Protein AF-T0S006-F1 (afdb_monomer)

Nearest PDB structures (foldseek):
  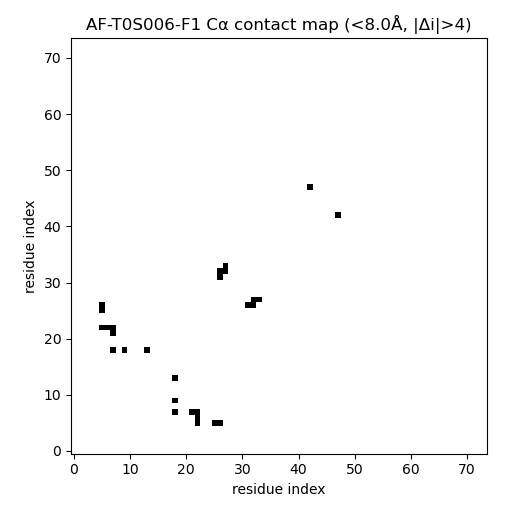6osq-assembly1_z  TM=7.996E-01  e=1.794E-01  Escherichia coli
  9gus-assembly1_V  TM=7.264E-01  e=1.794E-01  Escherichia coli K-12

Mean predicted aligned error: 7.48 Å

Structure (mmCIF, N/CA/C/O backbone):
data_AF-T0S006-F1
#
_entry.id   AF-T0S006-F1
#
loop_
_atom_site.group_PDB
_atom_site.id
_atom_site.type_symbol
_atom_site.label_atom_id
_atom_site.label_alt_id
_atom_site.label_comp_id
_atom_site.label_asym_id
_atom_site.label_entity_id
_atom_site.label_seq_id
_atom_site.pdbx_PDB_ins_code
_atom_site.Cartn_x
_atom_site.Cartn_y
_atom_site.Cartn_z
_atom_site.occupancy
_atom_site.B_iso_or_equiv
_atom_site.auth_seq_id
_atom_site.auth_comp_id
_atom_site.auth_asym_id
_atom_site.auth_atom_id
_atom_site.pdbx_PDB_model_num
ATOM 1 N N . MET A 1 1 ? -15.151 -14.158 -24.479 1.00 44.47 1 MET A N 1
ATOM 2 C CA . MET A 1 1 ? -14.688 -12.788 -24.162 1.00 44.47 1 MET A CA 1
ATOM 3 C C . MET A 1 1 ? -13.504 -12.895 -23.212 1.00 44.47 1 MET A C 1
ATOM 5 O O . MET A 1 1 ? -13.695 -13.129 -22.024 1.00 44.47 1 MET A O 1
ATOM 9 N N . SER A 1 2 ? -12.288 -12.873 -23.752 1.00 48.22 2 SER A N 1
ATOM 10 C CA . SER A 1 2 ? -11.027 -13.071 -23.024 1.00 48.22 2 SER A CA 1
ATOM 11 C C . SER A 1 2 ? -10.821 -11.969 -21.980 1.00 48.22 2 SER A C 1
ATOM 13 O O . SER A 1 2 ? -10.676 -10.796 -22.313 1.00 48.22 2 SER A O 1
ATOM 15 N N . LYS A 1 3 ? -10.843 -12.330 -20.692 1.00 65.31 3 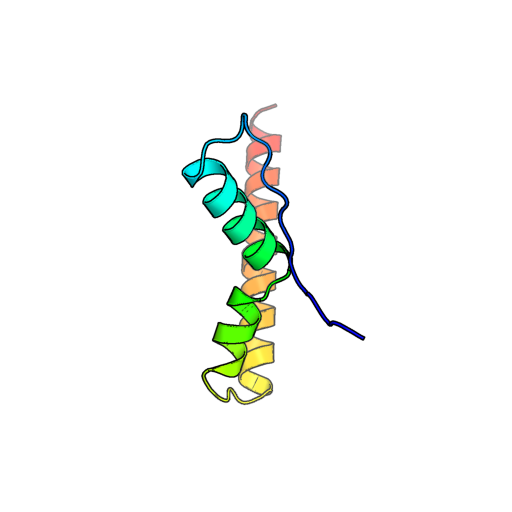LYS A N 1
ATOM 16 C CA . LYS A 1 3 ? -10.721 -11.372 -19.585 1.00 65.31 3 LYS A CA 1
ATOM 17 C C . LYS A 1 3 ? -9.261 -11.247 -19.154 1.00 65.31 3 LYS A C 1
ATOM 19 O O . LYS A 1 3 ? -8.868 -11.733 -18.097 1.00 65.31 3 LYS A O 1
ATOM 24 N N . GLU A 1 4 ? -8.447 -10.616 -19.990 1.00 73.56 4 GLU A N 1
ATOM 25 C CA . GLU A 1 4 ? -7.081 -10.253 -19.607 1.00 73.56 4 GLU A CA 1
ATOM 26 C C . GLU A 1 4 ? -7.111 -9.005 -18.715 1.00 73.56 4 GLU A C 1
ATOM 28 O O . GLU A 1 4 ? -7.598 -7.951 -19.113 1.00 73.56 4 GLU A O 1
ATOM 33 N N . ILE A 1 5 ? -6.617 -9.128 -17.478 1.00 79.75 5 ILE A N 1
ATOM 34 C CA . ILE A 1 5 ? -6.608 -8.023 -16.499 1.00 79.75 5 ILE A CA 1
ATOM 35 C C . ILE A 1 5 ? -5.364 -7.138 -16.684 1.00 79.75 5 ILE A C 1
ATOM 37 O O . ILE A 1 5 ? -5.416 -5.931 -16.457 1.00 79.75 5 ILE A O 1
ATOM 41 N N . VAL A 1 6 ? -4.232 -7.726 -17.091 1.00 85.31 6 VAL A N 1
ATOM 42 C CA . VAL A 1 6 ? -2.958 -7.022 -17.305 1.00 85.31 6 VAL A CA 1
ATOM 43 C C . VAL A 1 6 ? -2.224 -7.646 -18.489 1.00 85.31 6 VAL A C 1
ATOM 45 O O . VAL A 1 6 ? -1.910 -8.832 -18.448 1.00 85.31 6 VAL A O 1
ATOM 48 N N . LYS A 1 7 ? -1.888 -6.832 -19.495 1.00 86.50 7 LYS A N 1
ATOM 49 C CA . LYS A 1 7 ? -1.072 -7.208 -20.659 1.00 86.50 7 LYS A CA 1
ATOM 50 C C . LYS A 1 7 ? 0.101 -6.238 -20.809 1.00 86.50 7 LYS A C 1
ATOM 52 O O . LYS A 1 7 ? -0.038 -5.048 -20.522 1.00 86.50 7 LYS A O 1
ATOM 57 N N . ILE A 1 8 ? 1.249 -6.744 -21.258 1.00 86.75 8 ILE A N 1
ATOM 58 C CA . ILE A 1 8 ? 2.383 -5.933 -21.713 1.00 86.75 8 ILE A CA 1
ATOM 59 C C . ILE A 1 8 ? 2.844 -6.456 -23.062 1.00 86.75 8 ILE A C 1
ATOM 61 O O . ILE A 1 8 ? 3.049 -7.653 -23.225 1.00 86.75 8 ILE A O 1
ATOM 65 N N . GLU A 1 9 ? 3.047 -5.536 -23.995 1.00 86.12 9 GLU A N 1
ATOM 66 C CA . GLU A 1 9 ? 3.683 -5.811 -25.277 1.00 86.12 9 GLU A CA 1
ATOM 67 C C . GLU A 1 9 ? 5.151 -5.395 -25.189 1.00 86.12 9 GLU A C 1
ATOM 69 O O . GLU A 1 9 ? 5.469 -4.283 -24.755 1.00 86.12 9 GLU A O 1
ATOM 74 N N . ILE A 1 10 ? 6.044 -6.318 -25.536 1.00 86.69 10 ILE A N 1
ATOM 75 C CA . ILE A 1 10 ? 7.492 -6.116 -25.483 1.00 86.69 10 ILE A CA 1
ATOM 76 C C . ILE A 1 10 ? 7.959 -5.805 -26.903 1.00 86.69 10 ILE A C 1
ATOM 78 O O . ILE A 1 10 ? 7.677 -6.568 -27.823 1.00 86.69 10 ILE A O 1
ATOM 82 N N . LYS A 1 11 ? 8.653 -4.678 -27.082 1.00 83.81 11 LYS A N 1
ATOM 83 C CA . LYS A 1 11 ? 9.293 -4.320 -28.354 1.00 83.81 11 LYS A CA 1
ATOM 84 C C . LYS A 1 11 ? 10.740 -4.807 -28.366 1.00 83.81 11 LYS A C 1
ATOM 86 O O . LYS A 1 11 ? 11.345 -4.967 -27.311 1.00 83.81 11 LYS A O 1
ATOM 91 N N . SER A 1 12 ? 11.321 -4.960 -29.552 1.00 76.75 12 SER A N 1
ATOM 92 C CA . SER A 1 12 ? 12.666 -5.526 -29.755 1.00 76.75 12 SER A CA 1
ATOM 93 C C . SER A 1 12 ? 13.806 -4.755 -29.069 1.00 76.75 12 SER A C 1
ATOM 95 O O . SER A 1 12 ? 14.880 -5.308 -28.881 1.00 76.75 12 SER A O 1
ATOM 97 N N . HIS A 1 13 ? 13.582 -3.492 -28.686 1.00 77.62 13 HIS A N 1
ATOM 98 C CA . HIS A 1 13 ? 14.557 -2.645 -27.983 1.00 77.62 13 HIS A CA 1
ATOM 99 C C . HIS A 1 1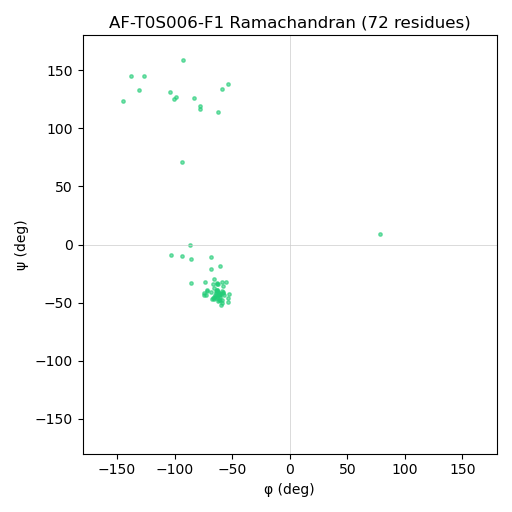3 ? 14.409 -2.704 -26.440 1.00 77.62 13 HIS A C 1
ATOM 101 O O . HIS A 1 13 ? 15.232 -2.159 -25.706 1.00 77.62 13 HIS A O 1
ATOM 107 N N . ASP A 1 14 ? 13.351 -3.310 -25.891 1.00 76.81 14 ASP A N 1
ATOM 108 C CA . ASP A 1 14 ? 13.172 -3.377 -24.436 1.00 76.81 14 ASP A CA 1
ATOM 109 C C . ASP A 1 14 ? 13.966 -4.546 -23.826 1.00 76.81 14 ASP A C 1
ATOM 111 O O . ASP A 1 14 ? 13.751 -5.706 -24.172 1.00 76.81 14 ASP A O 1
ATOM 115 N N . ASP A 1 15 ? 14.801 -4.260 -22.821 1.00 85.06 15 ASP A N 1
ATOM 116 C CA . ASP A 1 15 ? 15.418 -5.303 -21.996 1.00 85.06 15 ASP A CA 1
ATOM 117 C C . ASP A 1 15 ? 14.347 -6.164 -21.305 1.00 85.06 15 ASP A C 1
ATOM 119 O O . ASP A 1 15 ? 13.437 -5.644 -20.642 1.00 85.06 15 ASP A O 1
ATOM 123 N N . ALA A 1 16 ? 14.505 -7.491 -21.345 1.00 83.75 16 ALA A N 1
ATOM 124 C CA . ALA A 1 16 ? 13.566 -8.439 -20.735 1.00 83.75 16 ALA A CA 1
ATOM 125 C C . ALA A 1 16 ? 13.291 -8.134 -19.246 1.00 83.75 16 ALA A C 1
ATOM 127 O O . ALA A 1 16 ? 12.142 -8.091 -18.792 1.00 83.75 16 ALA A O 1
ATOM 128 N N . ASN A 1 17 ? 14.341 -7.805 -18.488 1.00 87.88 17 ASN A N 1
ATOM 129 C CA . ASN A 1 17 ? 14.243 -7.441 -17.072 1.00 87.88 17 ASN A CA 1
ATOM 130 C C . ASN A 1 17 ? 13.420 -6.165 -16.836 1.00 87.88 17 ASN A C 1
ATOM 132 O O . ASN A 1 17 ? 12.735 -6.025 -15.816 1.00 87.88 17 ASN A O 1
ATOM 136 N N . ARG A 1 18 ? 13.467 -5.213 -17.774 1.00 88.19 18 ARG A N 1
ATOM 137 C CA . ARG A 1 18 ? 12.705 -3.964 -17.687 1.00 88.19 18 ARG A CA 1
ATOM 138 C C . ARG A 1 18 ? 11.219 -4.226 -17.910 1.00 88.19 18 ARG A C 1
ATOM 140 O O . ARG A 1 18 ? 10.394 -3.678 -17.175 1.00 88.19 18 ARG A O 1
ATOM 147 N N . SER A 1 19 ? 10.884 -5.099 -18.853 1.00 88.69 19 SER A N 1
ATOM 148 C CA . SER A 1 19 ? 9.509 -5.526 -19.135 1.00 88.69 19 SER A CA 1
ATOM 149 C C . SER A 1 19 ? 8.882 -6.285 -17.961 1.00 88.69 19 SER A C 1
ATOM 151 O O . SER A 1 19 ? 7.760 -5.970 -17.562 1.00 88.69 19 SER A O 1
ATOM 153 N N . LEU A 1 20 ? 9.635 -7.173 -17.302 1.00 89.62 20 LEU A N 1
ATOM 154 C CA . LEU A 1 20 ? 9.182 -7.864 -16.086 1.00 89.62 20 LEU A CA 1
ATOM 155 C C . LEU A 1 20 ? 8.882 -6.891 -14.937 1.00 89.62 20 LEU A C 1
ATOM 157 O O . LEU A 1 20 ? 7.837 -6.981 -14.288 1.00 89.62 20 LEU A O 1
ATOM 161 N N . LYS A 1 21 ? 9.751 -5.894 -14.717 1.00 90.69 21 LYS A N 1
ATOM 162 C CA . LYS A 1 21 ? 9.505 -4.844 -13.714 1.00 90.69 21 LYS A CA 1
ATOM 163 C C . LYS A 1 21 ? 8.269 -4.006 -14.053 1.00 90.69 21 LYS A C 1
ATOM 165 O O . LYS A 1 21 ? 7.508 -3.659 -13.148 1.00 90.69 21 LYS A O 1
ATOM 170 N N . LYS A 1 22 ? 8.047 -3.678 -15.333 1.00 89.56 22 LYS A N 1
ATOM 171 C CA . LYS A 1 22 ? 6.824 -2.991 -15.789 1.00 89.56 22 LYS A CA 1
ATOM 172 C C . LYS A 1 22 ? 5.586 -3.847 -15.483 1.00 89.56 22 LYS A C 1
ATOM 174 O O . LYS A 1 22 ? 4.635 -3.323 -14.907 1.00 89.56 22 LYS A O 1
ATOM 179 N N . PHE A 1 23 ? 5.626 -5.151 -15.764 1.00 90.56 23 PHE A N 1
ATOM 180 C CA . PHE A 1 23 ? 4.515 -6.075 -15.495 1.00 90.56 23 PHE A CA 1
ATOM 181 C C . PHE A 1 23 ? 4.188 -6.136 -14.010 1.00 90.56 23 PHE A C 1
ATOM 183 O O . PHE A 1 23 ? 3.045 -5.934 -13.602 1.00 90.56 23 PHE A O 1
ATOM 190 N N . GLN A 1 24 ? 5.217 -6.300 -13.182 1.00 91.25 24 GLN A N 1
ATOM 191 C CA . GLN A 1 24 ? 5.057 -6.317 -11.739 1.00 91.25 24 GLN A CA 1
ATOM 192 C C . GLN A 1 24 ? 4.401 -5.029 -11.216 1.00 91.25 24 GLN A C 1
ATOM 194 O O . GLN A 1 24 ? 3.492 -5.099 -10.385 1.00 91.25 24 GLN A O 1
ATOM 199 N N . ARG A 1 25 ? 4.826 -3.859 -11.714 1.00 91.44 25 ARG A N 1
ATOM 200 C CA . ARG A 1 25 ? 4.234 -2.563 -11.348 1.00 91.44 25 ARG A CA 1
ATOM 201 C C . ARG A 1 25 ? 2.780 -2.450 -11.788 1.00 91.44 25 ARG A C 1
ATOM 203 O O . ARG A 1 25 ? 1.974 -1.923 -11.025 1.00 91.44 25 ARG A O 1
ATOM 210 N N . LEU A 1 26 ? 2.428 -2.942 -12.977 1.00 91.44 26 LEU A N 1
ATOM 211 C CA . LEU A 1 26 ? 1.033 -2.980 -13.417 1.00 91.44 26 LEU A CA 1
ATOM 212 C C . LEU A 1 26 ? 0.197 -3.866 -12.488 1.00 91.44 26 LEU A C 1
ATOM 214 O O . LEU A 1 26 ? -0.809 -3.396 -11.969 1.00 91.44 26 LEU A O 1
ATOM 218 N N . CYS A 1 27 ? 0.647 -5.078 -12.164 1.00 92.31 27 CYS A N 1
ATOM 219 C CA . CYS A 1 27 ? -0.041 -5.962 -11.215 1.00 92.31 27 CYS A CA 1
ATOM 220 C C . CYS A 1 27 ? -0.216 -5.333 -9.821 1.00 92.31 27 CYS A C 1
ATOM 222 O O . CYS A 1 27 ? -1.231 -5.539 -9.153 1.00 92.31 27 CYS A O 1
ATOM 224 N N . GLU A 1 28 ? 0.763 -4.547 -9.367 1.00 91.44 28 GLU A N 1
ATOM 225 C CA . GLU A 1 28 ? 0.682 -3.790 -8.114 1.00 91.44 28 GLU A CA 1
ATOM 226 C C . GLU A 1 28 ? -0.291 -2.608 -8.204 1.00 91.44 28 GLU A C 1
ATOM 228 O O . GLU A 1 28 ? -1.0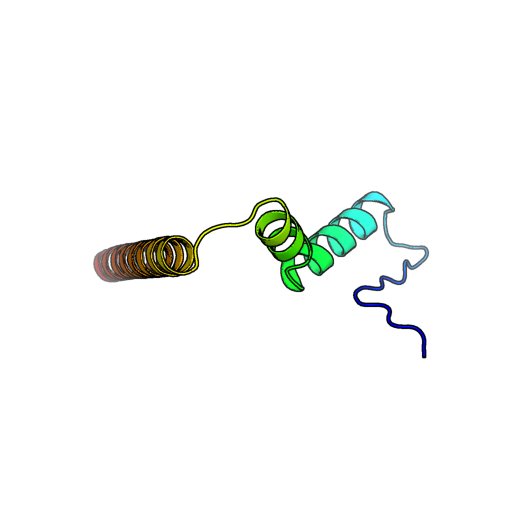48 -2.376 -7.258 1.00 91.44 28 GLU A O 1
ATOM 233 N N . LYS A 1 29 ? -0.318 -1.903 -9.343 1.00 89.56 29 LYS A N 1
ATOM 234 C CA . LYS A 1 29 ? -1.234 -0.787 -9.623 1.00 89.56 29 LYS A CA 1
ATOM 235 C C . LYS A 1 29 ? -2.686 -1.253 -9.694 1.00 89.56 29 LYS A C 1
ATOM 237 O O . LYS A 1 29 ? -3.536 -0.655 -9.043 1.00 89.56 29 LYS A O 1
ATOM 242 N N . TYR A 1 30 ? -2.948 -2.342 -10.416 1.00 91.00 30 TYR A N 1
ATOM 243 C CA . TYR A 1 30 ? -4.263 -2.988 -10.479 1.00 91.00 30 TYR A CA 1
ATOM 244 C C . TYR A 1 30 ? -4.664 -3.642 -9.151 1.00 91.00 30 TYR A C 1
ATOM 246 O O . TYR A 1 30 ? -5.813 -4.024 -8.968 1.00 91.00 30 TYR A O 1
ATOM 254 N N . GLY A 1 31 ? -3.741 -3.754 -8.191 1.00 89.94 31 GLY A N 1
ATOM 255 C CA . GLY A 1 31 ? -4.050 -4.246 -6.854 1.00 89.94 31 GLY A CA 1
ATOM 256 C C . GLY A 1 31 ? -4.178 -5.765 -6.754 1.00 89.94 31 GLY A C 1
ATO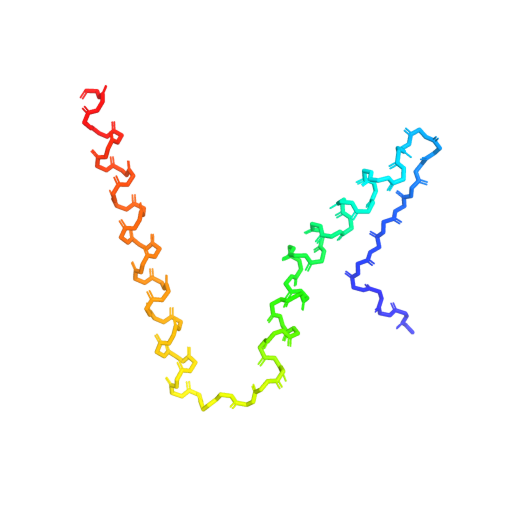M 257 O O . GLY A 1 31 ? -4.500 -6.250 -5.673 1.00 89.94 31 GLY A O 1
ATOM 258 N N . ILE A 1 32 ? -3.835 -6.516 -7.806 1.00 91.31 32 ILE A N 1
ATOM 259 C CA . ILE A 1 32 ? -3.918 -7.987 -7.859 1.00 91.31 32 ILE A CA 1
ATOM 260 C C . ILE A 1 32 ? -3.161 -8.614 -6.683 1.00 91.31 32 ILE A C 1
ATOM 262 O O . ILE A 1 32 ? -3.692 -9.452 -5.957 1.00 91.31 32 ILE A O 1
ATOM 266 N N . LYS A 1 33 ? -1.939 -8.139 -6.401 1.00 89.12 33 LYS A N 1
ATOM 267 C CA . LYS A 1 33 ? -1.155 -8.623 -5.249 1.00 89.12 33 LYS A CA 1
ATOM 268 C C . LYS A 1 33 ? -1.821 -8.335 -3.898 1.00 89.12 33 LYS A C 1
ATOM 270 O O . LYS A 1 33 ? -1.646 -9.102 -2.954 1.00 89.12 33 LYS A O 1
ATOM 275 N N . ARG A 1 34 ? -2.538 -7.213 -3.767 1.00 89.88 34 ARG A N 1
ATOM 276 C CA . ARG A 1 34 ? -3.246 -6.853 -2.524 1.00 89.88 34 ARG A CA 1
ATOM 277 C C . ARG A 1 34 ? -4.490 -7.706 -2.349 1.00 89.88 34 ARG A C 1
ATOM 279 O O . ARG A 1 34 ? -4.755 -8.162 -1.243 1.00 89.88 34 ARG A O 1
ATOM 286 N N . GLU A 1 35 ? -5.218 -7.928 -3.434 1.00 91.44 35 GLU A N 1
ATOM 287 C CA . GLU A 1 35 ? -6.398 -8.777 -3.452 1.00 91.44 35 GLU A CA 1
ATOM 288 C C . GLU A 1 35 ? -6.051 -10.227 -3.119 1.00 91.44 35 GLU A C 1
ATOM 290 O O . GLU A 1 35 ? -6.682 -10.807 -2.240 1.00 91.44 35 GLU A O 1
ATOM 295 N N . TYR A 1 36 ? -4.979 -10.762 -3.709 1.00 92.44 36 TYR A N 1
ATOM 296 C CA . TYR A 1 36 ? -4.456 -12.082 -3.364 1.00 92.44 36 TYR A CA 1
ATOM 297 C C . TYR A 1 36 ? -4.181 -12.217 -1.859 1.00 92.44 36 TYR A C 1
ATOM 299 O O . TYR A 1 36 ? -4.668 -13.140 -1.213 1.00 92.44 36 TYR A O 1
ATOM 307 N N . LYS A 1 37 ? -3.471 -11.248 -1.263 1.00 90.31 37 LYS A N 1
ATOM 308 C CA . LYS A 1 37 ? -3.198 -11.243 0.184 1.00 90.31 37 LYS A CA 1
ATOM 309 C C . LYS A 1 37 ? -4.471 -11.137 1.026 1.00 90.31 37 LYS A C 1
ATOM 311 O O . LYS A 1 37 ? -4.567 -11.808 2.043 1.00 90.31 37 LYS A O 1
ATOM 316 N N . LYS A 1 38 ? -5.439 -10.318 0.606 1.00 89.81 38 LYS A N 1
ATOM 317 C CA . LYS A 1 38 ? -6.720 -10.142 1.309 1.00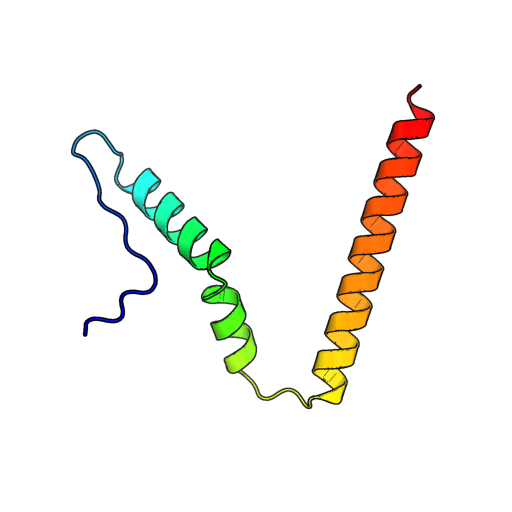 89.81 38 LYS A CA 1
ATOM 318 C C . LYS A 1 38 ? -7.576 -11.412 1.279 1.00 89.81 38 LYS A C 1
ATOM 320 O O . LYS A 1 38 ? -8.302 -11.655 2.231 1.00 89.81 38 LYS A O 1
ATOM 325 N N . ARG A 1 39 ? -7.513 -12.183 0.190 1.00 91.06 39 ARG A N 1
ATOM 326 C CA . ARG A 1 39 ? -8.292 -13.416 -0.005 1.00 91.06 39 ARG A CA 1
ATOM 327 C C . ARG A 1 39 ? -7.635 -14.663 0.595 1.00 91.06 39 ARG A C 1
ATOM 329 O O . ARG A 1 39 ? -8.297 -15.686 0.687 1.00 91.06 39 ARG A O 1
ATOM 336 N N . LYS A 1 40 ? -6.358 -14.589 0.989 1.00 91.50 40 LYS A N 1
ATOM 337 C CA . LYS A 1 40 ? -5.606 -15.730 1.537 1.00 91.50 40 LYS A CA 1
ATOM 338 C C . LYS A 1 40 ? -6.202 -16.265 2.845 1.00 91.50 40 LYS A C 1
ATOM 340 O O . LYS A 1 40 ? -6.138 -17.461 3.092 1.00 91.50 40 LYS A O 1
ATOM 345 N N . GLU A 1 41 ? -6.758 -15.387 3.673 1.00 91.81 41 GLU A N 1
ATOM 346 C CA . GLU A 1 41 ? -7.340 -15.728 4.971 1.00 91.81 41 GLU A CA 1
ATOM 347 C C . GLU A 1 41 ? -8.652 -14.968 5.184 1.00 91.81 41 GLU A C 1
ATOM 349 O O . GLU A 1 41 ? -8.793 -13.815 4.761 1.00 91.81 41 GLU A O 1
ATOM 354 N N . TYR A 1 42 ? -9.621 -15.595 5.856 1.00 93.44 42 TYR A N 1
ATOM 355 C CA . TYR A 1 42 ? -10.836 -14.896 6.257 1.00 93.44 42 TYR A CA 1
ATOM 356 C C . TYR A 1 42 ? -10.557 -14.034 7.488 1.00 93.44 42 TYR A C 1
ATOM 358 O O . TYR A 1 42 ? -10.281 -14.535 8.577 1.00 93.44 42 TYR A O 1
ATOM 366 N N . LYS A 1 43 ? -10.692 -12.718 7.324 1.00 92.00 43 LYS A N 1
ATOM 367 C CA . LYS A 1 43 ? -10.720 -11.766 8.434 1.00 92.00 43 LYS A CA 1
ATOM 368 C C . LYS A 1 43 ? -12.150 -11.306 8.677 1.00 92.00 43 LYS A C 1
ATOM 370 O O . LYS A 1 43 ? -12.823 -10.859 7.746 1.00 92.00 43 LYS A O 1
ATOM 375 N N . LYS A 1 44 ? -12.589 -11.338 9.940 1.00 95.44 44 LYS A N 1
ATOM 376 C CA . LYS A 1 44 ? -13.900 -10.810 10.349 1.00 95.44 44 LYS A CA 1
ATOM 377 C C . LYS A 1 44 ? -14.052 -9.353 9.869 1.00 95.44 44 LYS A C 1
ATOM 379 O O . LYS A 1 44 ? -13.102 -8.577 10.016 1.00 95.44 44 LYS A O 1
ATOM 384 N N . PRO A 1 45 ? -15.226 -8.937 9.354 1.00 93.19 45 PRO A N 1
ATOM 385 C CA . PRO A 1 45 ? -15.420 -7.595 8.795 1.00 93.19 45 PRO A CA 1
ATOM 386 C C . PRO A 1 45 ? -15.070 -6.459 9.768 1.00 93.19 45 PRO A C 1
ATOM 388 O O . PRO A 1 45 ? -14.538 -5.433 9.345 1.00 93.19 45 PRO A O 1
ATOM 391 N N . SER A 1 46 ? -15.281 -6.656 11.074 1.00 94.94 46 SER A N 1
ATOM 392 C CA . SER A 1 46 ? -14.899 -5.689 12.110 1.00 94.94 46 SER A CA 1
ATOM 393 C C . SER A 1 46 ? -13.387 -5.441 12.171 1.00 94.94 46 SER A C 1
ATOM 395 O O . SER A 1 46 ? -12.954 -4.296 12.288 1.00 94.94 46 SER A O 1
ATOM 397 N N . LEU A 1 47 ? -12.574 -6.493 12.038 1.00 93.94 47 LEU A N 1
ATOM 398 C CA . LEU A 1 47 ? -11.114 -6.387 12.032 1.00 93.94 47 LEU A CA 1
ATOM 399 C C . LEU A 1 47 ? -10.621 -5.678 10.769 1.00 93.94 47 LEU A C 1
ATOM 401 O O . LEU A 1 47 ? -9.768 -4.800 10.852 1.00 93.94 47 LEU A O 1
ATOM 405 N N . VAL A 1 48 ? -11.216 -5.984 9.612 1.00 92.50 48 VAL A N 1
ATOM 406 C CA . VAL A 1 48 ? -10.887 -5.315 8.342 1.00 92.50 48 VAL A CA 1
ATOM 407 C C . VAL A 1 48 ? -11.179 -3.813 8.417 1.00 92.50 48 VAL A C 1
ATOM 409 O O . VAL A 1 48 ? -10.378 -3.001 7.948 1.00 92.50 48 VAL A O 1
ATOM 412 N N . LEU A 1 49 ? -12.308 -3.427 9.020 1.00 94.25 49 LEU A N 1
ATOM 413 C CA . LEU A 1 49 ? -12.666 -2.022 9.213 1.00 94.25 49 LEU A CA 1
ATOM 414 C C . LEU A 1 49 ? -11.686 -1.315 10.161 1.00 94.25 49 LEU A C 1
ATOM 416 O O . LEU A 1 49 ? -11.232 -0.211 9.856 1.00 94.25 49 LEU A O 1
ATOM 420 N N . LYS A 1 50 ? -11.313 -1.971 11.266 1.00 95.75 50 LYS A N 1
ATOM 421 C CA . LYS A 1 50 ? -10.326 -1.456 12.222 1.00 95.75 50 LYS A CA 1
ATOM 422 C C . LYS A 1 50 ? -8.967 -1.219 11.555 1.00 95.75 50 LYS A C 1
ATOM 424 O O . LYS A 1 50 ? -8.461 -0.099 11.590 1.00 95.75 50 LYS A O 1
ATOM 429 N N . GLU A 1 51 ? -8.432 -2.222 10.858 1.00 93.44 51 GLU A N 1
ATOM 430 C CA . GLU A 1 51 ? -7.163 -2.119 10.120 1.00 93.44 51 GLU A CA 1
ATOM 431 C C . GLU A 1 51 ? -7.202 -0.994 9.068 1.00 93.44 51 GLU A C 1
ATOM 433 O O . GLU A 1 51 ? -6.239 -0.236 8.912 1.00 93.44 51 GLU A O 1
ATOM 438 N N . LYS A 1 52 ? -8.330 -0.841 8.357 1.00 93.44 52 LYS A N 1
ATOM 439 C CA . LYS A 1 52 ? -8.519 0.222 7.357 1.00 93.44 52 LYS A CA 1
ATOM 440 C C . LYS A 1 52 ? -8.485 1.615 7.994 1.00 93.44 52 LYS A C 1
ATOM 442 O O . LYS A 1 52 ? -7.821 2.505 7.454 1.00 93.44 52 LYS A O 1
ATOM 447 N N . ASN A 1 53 ? -9.165 1.800 9.124 1.00 96.12 53 ASN A N 1
ATOM 448 C CA . ASN A 1 53 ? -9.219 3.075 9.839 1.00 96.12 53 ASN A CA 1
ATOM 449 C C . ASN A 1 53 ? -7.850 3.459 10.408 1.00 96.12 53 ASN A C 1
ATOM 451 O O . ASN A 1 53 ? -7.388 4.580 10.191 1.00 96.12 53 ASN A O 1
ATOM 455 N N . GLU A 1 54 ? -7.152 2.517 11.042 1.00 96.94 54 GLU A N 1
ATOM 456 C CA . GLU A 1 54 ? -5.794 2.738 11.547 1.00 96.94 54 GLU A CA 1
ATOM 457 C C . GLU A 1 54 ? -4.818 3.093 10.415 1.00 96.94 54 GLU A C 1
ATOM 459 O O . GLU A 1 54 ? -4.019 4.026 10.534 1.00 96.94 54 GLU A O 1
ATOM 464 N N . ALA A 1 55 ? -4.895 2.396 9.275 1.00 94.69 55 ALA A N 1
ATOM 465 C CA . ALA A 1 55 ? -4.068 2.703 8.112 1.00 94.69 55 ALA A CA 1
ATOM 466 C C . ALA A 1 55 ? -4.360 4.102 7.538 1.00 94.69 55 ALA A C 1
ATOM 468 O O . ALA A 1 55 ? -3.429 4.807 7.132 1.00 94.69 55 ALA A O 1
ATOM 469 N N . ALA A 1 56 ? -5.627 4.525 7.509 1.00 95.38 56 ALA A N 1
ATOM 470 C CA . ALA A 1 56 ? -6.022 5.864 7.076 1.00 95.38 56 ALA A CA 1
ATOM 471 C C . ALA A 1 56 ? -5.502 6.951 8.033 1.00 95.38 56 ALA A C 1
ATOM 473 O O . ALA A 1 56 ? -4.905 7.930 7.579 1.00 95.38 56 ALA A O 1
ATOM 474 N N . GLN A 1 57 ? -5.633 6.747 9.347 1.00 96.88 57 GLN A N 1
ATOM 475 C CA . GLN A 1 57 ? -5.098 7.656 10.364 1.00 96.88 57 GLN A CA 1
ATOM 476 C C . GLN A 1 57 ? -3.575 7.790 10.258 1.00 96.88 57 GLN A C 1
ATOM 478 O O . GLN A 1 57 ? -3.058 8.906 10.182 1.00 96.88 57 GLN A O 1
ATOM 483 N N . LYS A 1 58 ? -2.843 6.672 10.142 1.00 96.44 58 LYS A N 1
ATOM 484 C CA . LYS A 1 58 ? -1.381 6.681 9.948 1.00 96.44 58 LYS A CA 1
ATOM 485 C C . LYS A 1 58 ? -0.972 7.462 8.694 1.00 96.44 58 LYS A C 1
ATOM 487 O O . LYS A 1 58 ? -0.007 8.228 8.733 1.00 96.44 58 LYS A O 1
ATOM 492 N N . LYS A 1 59 ? -1.705 7.311 7.581 1.00 94.94 59 LYS A N 1
ATOM 493 C CA . LYS A 1 59 ? -1.463 8.082 6.346 1.00 94.94 59 LYS A CA 1
ATOM 494 C C . LYS A 1 59 ? -1.700 9.579 6.544 1.00 94.94 59 LYS A C 1
ATOM 496 O O . LYS A 1 59 ? -0.847 10.364 6.134 1.00 94.94 59 LYS A O 1
ATOM 501 N N . ARG A 1 60 ? -2.803 9.963 7.195 1.00 95.06 60 ARG A N 1
ATOM 502 C CA . ARG A 1 60 ? -3.115 11.364 7.519 1.00 95.06 60 ARG A CA 1
ATOM 503 C C . ARG A 1 60 ? -2.012 11.982 8.377 1.00 95.06 60 ARG A C 1
ATOM 505 O O . ARG A 1 60 ? -1.447 12.996 7.989 1.00 95.06 60 ARG A O 1
ATOM 512 N N . LEU A 1 61 ? -1.616 11.322 9.465 1.00 95.88 61 LEU A N 1
ATOM 513 C CA . LEU A 1 61 ? -0.536 11.792 10.341 1.00 95.88 61 LEU A CA 1
ATOM 514 C C . LEU A 1 61 ? 0.793 11.961 9.593 1.00 95.88 61 LEU A C 1
ATOM 516 O O . LEU A 1 61 ? 1.513 12.933 9.808 1.00 95.88 61 LEU A O 1
ATOM 520 N N . LYS A 1 62 ? 1.124 11.040 8.679 1.00 94.94 62 LYS A N 1
ATOM 521 C CA . LYS A 1 62 ? 2.337 11.150 7.856 1.00 94.94 62 LYS A CA 1
ATOM 522 C C . LYS A 1 62 ? 2.280 12.343 6.899 1.00 94.94 62 LYS A C 1
ATOM 524 O O . LYS A 1 62 ? 3.314 12.967 6.675 1.00 94.94 62 LYS A O 1
ATOM 529 N N . LEU A 1 63 ? 1.112 12.649 6.332 1.00 93.81 63 LEU A N 1
ATOM 530 C CA . LEU A 1 63 ? 0.924 13.810 5.463 1.00 93.81 63 LEU A CA 1
ATOM 531 C C . LEU A 1 63 ? 1.064 15.117 6.248 1.00 93.81 63 LEU A C 1
ATOM 533 O O . LEU A 1 63 ? 1.822 15.988 5.833 1.00 93.81 63 LEU A O 1
ATOM 537 N N . GLU A 1 64 ? 0.415 15.217 7.407 1.00 92.81 64 GLU A N 1
ATOM 538 C CA . GLU A 1 64 ? 0.502 16.399 8.272 1.00 92.81 64 GLU A CA 1
ATOM 539 C C . GLU A 1 64 ? 1.941 16.651 8.744 1.00 92.81 64 GLU A C 1
ATOM 541 O O . GLU A 1 64 ? 2.451 17.763 8.628 1.00 92.81 64 GLU A O 1
ATOM 546 N N . ARG A 1 65 ? 2.668 15.594 9.139 1.00 90.69 65 ARG A N 1
ATOM 547 C CA . ARG A 1 65 ? 4.108 15.680 9.452 1.00 90.69 65 ARG A CA 1
ATOM 548 C C . ARG A 1 65 ? 4.956 16.169 8.276 1.00 90.69 65 ARG A C 1
ATOM 550 O O . ARG A 1 65 ? 5.990 16.788 8.491 1.00 90.69 65 ARG A O 1
ATOM 557 N N . LYS A 1 66 ? 4.583 15.855 7.033 1.00 89.25 66 LYS A N 1
ATOM 558 C CA . LYS A 1 66 ? 5.304 16.348 5.849 1.00 89.25 66 LYS A CA 1
ATOM 559 C C . LYS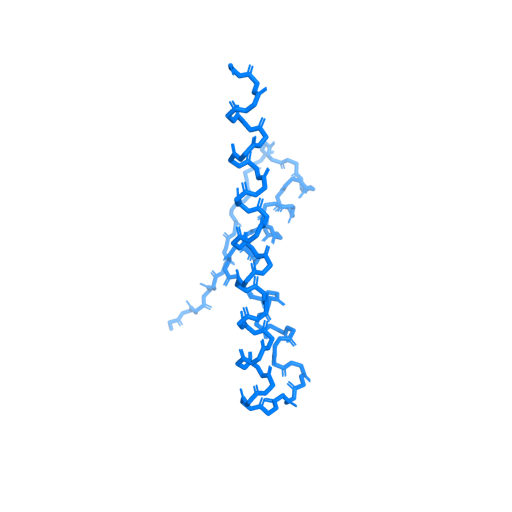 A 1 66 ? 5.002 17.820 5.585 1.00 89.25 66 LYS A C 1
ATOM 561 O O . LYS A 1 66 ? 5.938 18.565 5.317 1.00 89.25 66 LYS A O 1
ATOM 566 N N . LYS A 1 67 ? 3.734 18.230 5.698 1.00 87.94 67 LYS A N 1
ATOM 567 C CA . LYS A 1 67 ? 3.317 19.632 5.551 1.00 87.94 67 LYS A CA 1
ATOM 568 C C . LYS A 1 67 ? 4.025 20.530 6.562 1.00 87.94 67 LYS A C 1
ATOM 570 O O . LYS A 1 67 ? 4.631 21.513 6.163 1.00 87.94 67 LYS A O 1
ATOM 575 N N . SER A 1 68 ? 4.044 20.135 7.837 1.00 85.38 68 SER A N 1
ATOM 576 C CA . SER A 1 68 ? 4.707 20.914 8.890 1.00 85.38 68 SER A CA 1
ATOM 577 C C . SER A 1 68 ? 6.226 21.002 8.725 1.00 85.38 68 SER A C 1
ATOM 579 O O . SER A 1 68 ? 6.833 21.987 9.128 1.00 85.38 68 SER A O 1
ATOM 581 N N . ARG A 1 69 ? 6.869 19.994 8.120 1.00 81.94 69 ARG A N 1
ATOM 582 C CA . ARG A 1 69 ? 8.298 20.054 7.762 1.00 81.94 69 ARG A CA 1
ATOM 583 C C . ARG A 1 69 ? 8.565 20.956 6.562 1.00 81.94 69 ARG A C 1
ATOM 585 O O . ARG A 1 69 ? 9.637 21.540 6.492 1.00 81.94 69 ARG A O 1
ATOM 592 N N . PHE A 1 70 ? 7.629 21.030 5.620 1.00 79.88 70 PHE A N 1
ATOM 593 C CA . PHE A 1 70 ? 7.734 21.901 4.453 1.00 79.88 70 PHE A CA 1
ATOM 594 C C . PHE A 1 70 ? 7.537 23.372 4.837 1.00 79.88 70 PHE A C 1
ATOM 596 O O . PHE A 1 70 ? 8.337 24.206 4.437 1.00 79.88 70 PHE A O 1
ATOM 603 N N . SER A 1 71 ? 6.553 23.673 5.692 1.00 77.75 71 SER A N 1
ATOM 604 C CA . SER A 1 71 ? 6.295 25.037 6.173 1.00 77.75 71 SER A CA 1
ATOM 605 C C . SER A 1 71 ? 7.387 25.590 7.089 1.00 77.75 71 SER A C 1
ATOM 607 O O . SER A 1 71 ? 7.470 26.790 7.260 1.00 77.75 71 SER A O 1
ATOM 609 N N . ARG A 1 72 ? 8.206 24.728 7.704 1.00 72.38 72 ARG A N 1
ATOM 610 C CA . ARG A 1 72 ? 9.325 25.121 8.580 1.00 72.38 72 ARG A CA 1
ATOM 611 C C . ARG A 1 72 ? 10.630 25.382 7.807 1.00 72.38 72 ARG A C 1
ATOM 613 O O . ARG A 1 72 ? 11.664 25.610 8.422 1.00 72.38 72 ARG A O 1
ATOM 620 N N . ARG A 1 73 ? 10.606 25.214 6.481 1.00 62.88 73 ARG A N 1
ATOM 621 C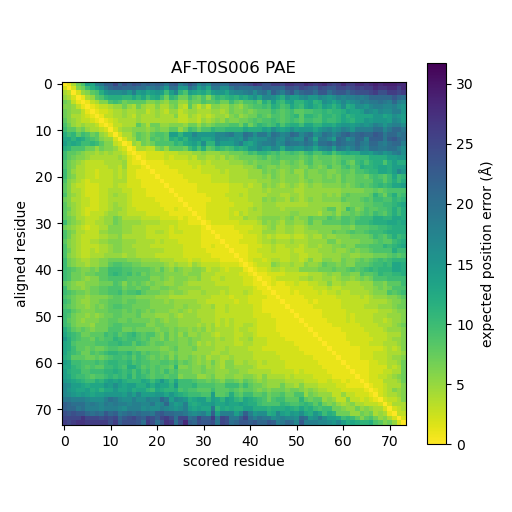 CA . ARG A 1 73 ? 11.759 25.361 5.575 1.00 62.88 73 ARG A CA 1
ATOM 622 C C . ARG A 1 73 ? 11.748 26.676 4.791 1.00 62.88 73 ARG A C 1
ATOM 624 O O . ARG A 1 73 ? 12.731 26.945 4.110 1.00 62.88 73 ARG A O 1
ATOM 631 N N . TYR A 1 74 ? 10.647 27.414 4.878 1.00 55.34 74 TYR A N 1
ATOM 632 C CA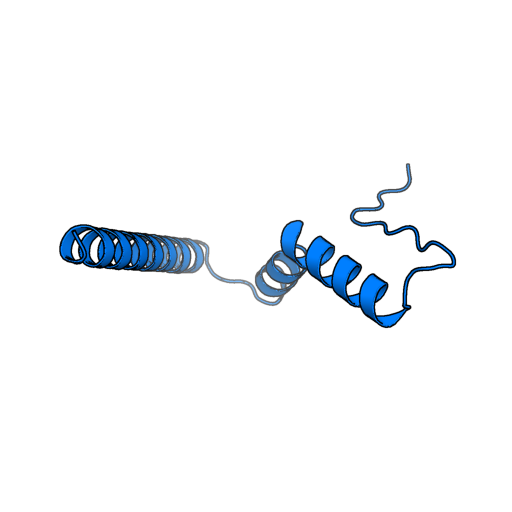 . TYR A 1 74 ? 10.476 28.778 4.397 1.00 55.34 74 TYR A CA 1
ATOM 633 C C . TYR A 1 74 ? 10.331 29.700 5.601 1.00 55.34 74 TYR A C 1
ATOM 635 O O . TYR A 1 74 ? 9.810 29.208 6.631 1.00 55.34 74 TYR A O 1
#

Solvent-accessible surface area (backbone atoms only — not comparable to full-atom values): 4652 Å² total; per-residue (Å²): 133,87,84,79,89,79,87,84,87,85,55,99,86,59,56,69,71,58,54,53,53,51,51,53,49,50,42,56,71,75,31,52,62,57,52,53,62,59,68,72,53,94,69,59,68,68,58,54,52,49,55,51,51,54,53,49,50,55,50,52,54,53,49,52,57,48,51,58,56,55,62,70,72,103

Foldseek 3Di:
DDDDPDDDDDDPPDDPVNSVVVRVVSCVVSCVVVVCVPPPDDDDVVVVVVVVVVVVVVVVVVVVVVVVVVVVVD

Secondary structure (DSSP, 8-state):
----S---PPPTTS-HHHHHHHHHHHHHHTTHHHHHHHHSSPPPHHHHHHHHHHHHHHHHHHHHHHHHHHHT--

Radius of gyration: 19.15 Å; Cα contacts (8 Å, |Δi|>4): 14; chains: 1; bounding box: 31×44×42 Å

pLDDT: mean 87.14, std 10.42, range [44.47, 96.94]

Sequence (74 aa):
MSKEIVKIEIKSHDDANRSLKKFQRLCEKYGIKREYKKRKEYKKPSLVLKEKNEAAQKKRLKLERKKSRFSRRY